Protein AF-A0AAN8IPS2-F1 (afdb_monomer)

Organism: Trichostrongylus colubriformis (NCBI:txid6319)

Sequence (109 aa):
MFKNQLIEGISANGVYEVLKAANTPEFLNLATDLQRKEYIELESNMNVPVGMLRIAQDAWANKTGEPVLTAYKQHVATEDAVKAAETVRMDKAVEKLSQPAQEADKVIR

Radius of gyration: 21.04 Å; Cα contacts (8 Å, |Δi|>4): 38; chains: 1; bounding box: 51×55×47 Å

Solvent-accessible surface area (backbone atoms only — not comparable to full-atom values): 6480 Å² total; per-residue (Å²): 141,80,84,85,77,77,92,78,78,76,50,71,67,55,52,52,51,54,57,46,62,76,72,53,58,67,24,54,73,66,37,5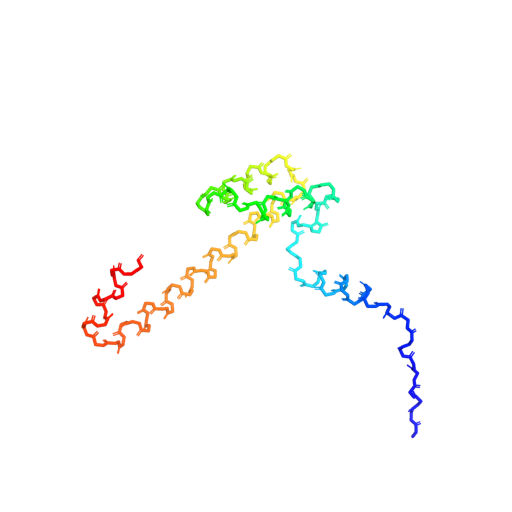2,72,68,56,40,48,55,50,52,54,56,76,66,38,85,86,52,53,78,86,49,43,61,57,52,52,52,51,50,31,63,72,68,29,81,70,25,30,61,41,41,52,54,50,52,54,50,53,51,51,51,52,52,52,47,50,54,52,50,50,64,54,42,72,74,47,58,70,71,57,41,56,52,48,69,73,76,109

Structure (mmCIF, N/CA/C/O backbone):
data_AF-A0AAN8IPS2-F1
#
_entry.id   AF-A0AAN8IPS2-F1
#
loop_
_atom_site.group_PDB
_atom_site.id
_atom_site.type_symbol
_atom_site.label_atom_id
_atom_site.label_alt_id
_atom_site.label_comp_id
_atom_site.label_asym_id
_atom_site.label_entity_id
_atom_site.label_seq_id
_atom_site.pdbx_PDB_ins_code
_atom_site.Cartn_x
_atom_site.Cartn_y
_atom_site.Cartn_z
_atom_site.occupancy
_atom_site.B_iso_or_equiv
_atom_site.auth_seq_id
_atom_site.auth_comp_id
_atom_site.auth_asym_id
_atom_site.auth_atom_id
_atom_site.pdbx_PDB_model_num
ATOM 1 N N . MET A 1 1 ? -32.524 -40.830 -10.285 1.00 35.72 1 MET A N 1
ATOM 2 C CA . MET A 1 1 ? -33.397 -39.714 -9.863 1.00 35.72 1 MET A CA 1
ATOM 3 C C . MET A 1 1 ? -32.867 -39.170 -8.548 1.00 35.72 1 MET A C 1
ATOM 5 O O . MET A 1 1 ? -33.084 -39.802 -7.525 1.00 35.72 1 MET A O 1
ATOM 9 N N . PHE A 1 2 ? -32.155 -38.044 -8.568 1.00 38.34 2 PHE A N 1
ATOM 10 C CA . PHE A 1 2 ? -31.817 -37.307 -7.350 1.00 38.34 2 PHE A CA 1
ATOM 11 C C . PHE A 1 2 ? -32.511 -35.952 -7.413 1.00 38.34 2 PHE A C 1
ATOM 13 O O . PHE A 1 2 ? -32.469 -35.268 -8.434 1.00 38.34 2 PHE A O 1
ATOM 20 N N . LYS A 1 3 ? -33.269 -35.667 -6.354 1.00 41.09 3 LYS A N 1
ATOM 21 C CA . LYS A 1 3 ? -34.181 -34.534 -6.234 1.00 41.09 3 LYS A CA 1
ATOM 22 C C . LYS A 1 3 ? -33.392 -33.227 -6.243 1.00 41.09 3 LYS A C 1
ATOM 24 O O . LYS A 1 3 ? -32.506 -33.028 -5.420 1.00 41.09 3 LYS A O 1
ATOM 29 N N . ASN A 1 4 ? -33.774 -32.354 -7.166 1.00 41.47 4 ASN A N 1
ATOM 30 C CA . ASN A 1 4 ? -33.361 -30.965 -7.243 1.00 41.47 4 ASN A CA 1
ATOM 31 C C . ASN A 1 4 ? -34.079 -30.201 -6.113 1.00 41.47 4 ASN A C 1
ATOM 33 O O . ASN A 1 4 ? -35.259 -29.877 -6.242 1.00 41.47 4 ASN A O 1
ATOM 37 N N . GLN A 1 5 ? -33.416 -30.007 -4.970 1.00 43.66 5 GLN A N 1
ATOM 38 C CA . GLN A 1 5 ? -33.907 -29.129 -3.905 1.00 43.66 5 GLN A CA 1
ATOM 39 C C . GLN A 1 5 ? -33.383 -27.711 -4.147 1.00 43.66 5 GLN A C 1
ATOM 41 O O . GLN A 1 5 ? -32.244 -27.382 -3.838 1.00 43.66 5 GLN A O 1
ATOM 46 N N . LEU A 1 6 ? -34.257 -26.934 -4.785 1.00 40.31 6 LEU A N 1
ATOM 47 C CA . LEU A 1 6 ? -34.495 -25.497 -4.643 1.00 40.31 6 LEU A CA 1
ATOM 48 C C . LEU A 1 6 ? -33.496 -24.741 -3.747 1.00 40.31 6 LEU A C 1
ATOM 50 O O . LEU A 1 6 ? -33.632 -24.709 -2.526 1.00 40.31 6 LEU A O 1
ATOM 54 N N . ILE A 1 7 ? -32.555 -24.041 -4.387 1.00 45.81 7 ILE A N 1
ATOM 55 C CA . ILE A 1 7 ? -31.943 -22.831 -3.828 1.00 45.81 7 ILE A CA 1
ATOM 56 C C . ILE A 1 7 ? -32.960 -21.707 -4.056 1.00 45.81 7 ILE A C 1
ATOM 58 O O . ILE A 1 7 ? -32.867 -20.936 -5.007 1.00 45.81 7 ILE A O 1
ATOM 62 N N . GLU A 1 8 ? -33.990 -21.664 -3.220 1.00 41.78 8 GLU A N 1
ATOM 63 C CA . GLU A 1 8 ? -34.853 -20.495 -3.079 1.00 41.78 8 GLU A CA 1
ATOM 64 C C . GLU A 1 8 ? -34.407 -19.757 -1.818 1.00 41.78 8 GLU A C 1
ATOM 66 O O . GLU A 1 8 ? -34.490 -20.301 -0.719 1.00 41.78 8 GLU A O 1
ATOM 71 N N . GLY A 1 9 ? -33.905 -18.527 -1.969 1.00 44.59 9 GLY A N 1
ATOM 72 C CA . GLY A 1 9 ? -33.796 -17.614 -0.827 1.00 44.59 9 GLY A CA 1
ATOM 73 C C . GLY A 1 9 ? -32.546 -16.750 -0.707 1.00 44.59 9 GLY A C 1
ATOM 74 O O . GLY A 1 9 ? -32.486 -15.963 0.234 1.00 44.59 9 GLY A O 1
ATOM 75 N N . ILE A 1 10 ? -31.570 -16.805 -1.618 1.00 43.62 10 ILE A N 1
ATOM 76 C CA . ILE A 1 10 ? -30.510 -15.786 -1.605 1.00 43.62 10 ILE A CA 1
ATOM 77 C C . ILE A 1 10 ? -31.008 -14.589 -2.416 1.00 43.62 10 ILE A C 1
ATOM 79 O O . ILE A 1 10 ? -30.946 -14.580 -3.644 1.00 43.62 10 ILE A O 1
ATOM 83 N N . SER A 1 11 ? -31.556 -13.591 -1.713 1.00 39.50 11 SER A N 1
ATOM 84 C CA . SER A 1 11 ? -31.775 -12.248 -2.268 1.00 39.50 11 SER A CA 1
ATOM 85 C C . SER A 1 11 ? -30.510 -11.809 -3.006 1.00 39.50 11 SER A C 1
ATOM 87 O O . SER A 1 11 ? -29.409 -12.086 -2.529 1.00 39.50 11 SER A O 1
ATOM 89 N N . ALA A 1 12 ? -30.636 -11.110 -4.137 1.00 47.09 12 ALA A N 1
ATOM 90 C CA . ALA A 1 12 ? -29.480 -10.576 -4.861 1.00 47.09 12 ALA A CA 1
ATOM 91 C C . ALA A 1 12 ? -28.512 -9.841 -3.911 1.00 47.09 12 ALA A C 1
ATOM 93 O O . ALA A 1 12 ? -27.301 -9.998 -4.033 1.00 47.09 12 ALA A O 1
ATOM 94 N N . ASN A 1 13 ? -29.036 -9.173 -2.875 1.00 43.75 13 ASN A N 1
ATOM 95 C CA . ASN A 1 13 ? -28.251 -8.529 -1.818 1.00 43.75 13 ASN A CA 1
ATOM 96 C C . ASN A 1 13 ? -27.379 -9.509 -1.008 1.00 43.75 13 ASN A C 1
ATOM 98 O O . ASN A 1 13 ? -26.246 -9.179 -0.690 1.00 43.75 13 ASN A O 1
ATOM 102 N N . GLY A 1 14 ? -27.855 -10.725 -0.730 1.00 40.38 14 GLY A N 1
ATOM 103 C CA . GLY A 1 14 ? -27.074 -11.767 -0.054 1.00 40.38 14 GLY A CA 1
ATOM 104 C C . GLY A 1 14 ? -25.949 -12.335 -0.925 1.00 40.38 14 GLY A C 1
ATOM 105 O O . GLY A 1 14 ? -24.880 -12.647 -0.414 1.00 40.38 14 GLY A O 1
ATOM 106 N N . VAL A 1 15 ? -26.136 -12.401 -2.249 1.00 46.88 15 VAL A N 1
ATOM 107 C CA . VAL A 1 15 ? -25.057 -12.774 -3.184 1.00 46.88 15 VAL A CA 1
ATOM 108 C C . VAL A 1 15 ? -24.024 -11.645 -3.288 1.00 46.88 15 VAL A C 1
ATOM 110 O O . VAL A 1 15 ? -22.824 -11.914 -3.285 1.00 46.88 15 VAL A O 1
ATOM 113 N N . TYR A 1 16 ? -24.467 -10.383 -3.316 1.00 41.34 16 TYR A N 1
ATOM 114 C CA . TYR A 1 16 ? -23.578 -9.217 -3.301 1.00 41.34 16 TYR A CA 1
ATOM 115 C C . TYR A 1 16 ? -22.769 -9.101 -2.002 1.00 41.34 16 TYR A C 1
ATOM 117 O O . TYR A 1 16 ? -21.592 -8.751 -2.067 1.00 41.34 16 TYR A O 1
ATOM 125 N N . GLU A 1 17 ? -23.345 -9.425 -0.843 1.00 41.62 17 GLU A N 1
ATOM 126 C CA . GLU A 1 17 ? -22.619 -9.417 0.435 1.00 41.62 17 GLU A CA 1
ATOM 127 C C . GLU A 1 17 ? -21.607 -10.566 0.549 1.00 41.62 17 GLU A C 1
ATOM 129 O O . GLU A 1 17 ? -20.474 -10.338 0.975 1.00 41.62 17 GLU A O 1
ATOM 134 N N . VAL A 1 18 ? -21.949 -11.768 0.071 1.00 44.41 18 VAL A N 1
ATOM 135 C CA . VAL A 1 18 ? -21.026 -12.919 0.042 1.00 44.41 18 VAL A CA 1
ATOM 136 C C . VAL A 1 18 ? -19.876 -12.704 -0.956 1.00 44.41 18 VAL A C 1
ATOM 138 O O . VAL A 1 18 ? -18.731 -13.041 -0.657 1.00 44.41 18 VAL A O 1
ATOM 141 N N . LEU A 1 19 ? -20.137 -12.086 -2.115 1.00 36.41 19 LEU A N 1
ATOM 142 C CA . LEU A 1 19 ? -19.095 -11.740 -3.093 1.00 36.41 19 LEU A CA 1
ATOM 143 C C . LEU A 1 19 ? -18.226 -10.553 -2.649 1.00 36.41 19 LEU A C 1
ATOM 145 O O . LEU A 1 19 ? -17.029 -10.546 -2.940 1.00 36.41 19 LEU A O 1
ATOM 149 N N . LYS A 1 20 ? -18.779 -9.576 -1.911 1.00 43.75 20 LYS A N 1
ATOM 150 C CA . LYS A 1 20 ? -17.974 -8.530 -1.256 1.00 43.75 20 LYS A CA 1
ATOM 151 C C . LYS A 1 20 ? -17.035 -9.140 -0.222 1.00 43.75 20 LYS A C 1
ATOM 153 O O . LYS A 1 20 ? -15.855 -8.806 -0.230 1.00 43.75 20 LYS A O 1
ATOM 158 N N . ALA A 1 21 ? -17.513 -10.057 0.617 1.00 46.88 21 ALA A N 1
ATOM 159 C CA . ALA A 1 21 ? -16.697 -10.690 1.653 1.00 46.88 21 ALA A CA 1
ATOM 160 C C . ALA A 1 21 ? -15.492 -11.473 1.092 1.00 46.88 21 ALA A C 1
ATOM 162 O O . ALA A 1 21 ? -14.439 -11.487 1.721 1.00 46.88 21 ALA A O 1
ATOM 163 N N . ALA A 1 22 ? -15.607 -12.067 -0.104 1.00 48.91 22 ALA A N 1
ATOM 164 C CA . ALA A 1 22 ? -14.525 -12.846 -0.719 1.00 48.91 22 ALA A CA 1
ATOM 165 C C . ALA A 1 22 ? -13.356 -12.001 -1.275 1.00 48.91 22 ALA A C 1
ATOM 167 O O . ALA A 1 22 ? -12.254 -12.524 -1.411 1.00 48.91 22 ALA A O 1
ATOM 168 N N . ASN A 1 23 ? -13.576 -10.713 -1.574 1.00 64.9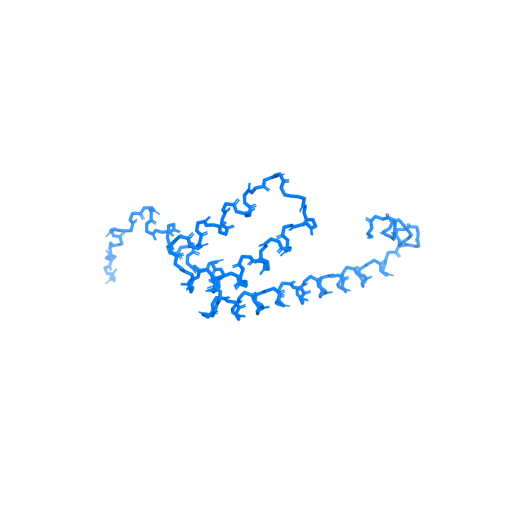4 23 ASN A N 1
ATOM 169 C CA . ASN A 1 23 ? -12.555 -9.796 -2.114 1.00 64.94 23 ASN A CA 1
ATOM 170 C C . ASN A 1 23 ? -12.274 -8.591 -1.204 1.00 64.94 23 ASN A C 1
ATOM 172 O O . ASN A 1 23 ? -11.531 -7.689 -1.588 1.00 64.94 23 ASN A O 1
ATOM 176 N N . THR A 1 24 ? -12.885 -8.537 -0.020 1.00 78.25 24 THR A N 1
ATOM 177 C CA . THR A 1 24 ? -12.644 -7.451 0.933 1.00 78.25 24 THR A CA 1
ATOM 178 C C . THR A 1 24 ? -11.320 -7.715 1.654 1.00 78.25 24 THR A C 1
ATOM 180 O O . THR A 1 24 ? -11.183 -8.771 2.276 1.00 78.25 24 THR A O 1
ATOM 183 N N . PRO A 1 25 ? -10.348 -6.784 1.599 1.00 89.31 25 PRO A N 1
ATOM 184 C CA . PRO A 1 25 ? -9.107 -6.897 2.354 1.00 89.31 25 PRO A CA 1
ATOM 185 C C . PRO A 1 25 ? -9.359 -7.163 3.840 1.00 89.31 25 PRO A C 1
ATOM 187 O O . PRO A 1 25 ? -10.238 -6.554 4.449 1.00 89.31 25 PRO A O 1
ATOM 190 N N . GLU A 1 26 ? -8.554 -8.035 4.444 1.00 92.00 26 GLU A N 1
ATOM 191 C CA . GLU A 1 26 ? -8.740 -8.483 5.830 1.00 92.00 26 GLU A CA 1
ATOM 192 C C . GLU A 1 26 ? -8.824 -7.325 6.835 1.00 92.00 26 GLU A C 1
ATOM 194 O O . GLU A 1 26 ? -9.659 -7.341 7.739 1.00 92.00 26 GLU A O 1
ATOM 199 N N . PHE A 1 27 ? -8.040 -6.263 6.633 1.00 94.81 27 PHE A N 1
ATOM 200 C CA . PHE A 1 27 ? -8.066 -5.085 7.499 1.00 94.81 27 PHE A CA 1
ATOM 201 C C . PHE A 1 27 ? -9.434 -4.383 7.531 1.00 94.81 27 PHE A C 1
ATOM 203 O O . PHE A 1 27 ? -9.803 -3.811 8.555 1.00 94.81 27 PHE A O 1
ATOM 210 N N . LEU A 1 28 ? -10.226 -4.468 6.456 1.00 94.31 28 LEU A N 1
ATOM 211 C CA . LEU A 1 28 ? -11.593 -3.947 6.430 1.00 94.31 28 LEU A CA 1
ATOM 212 C C . LEU A 1 28 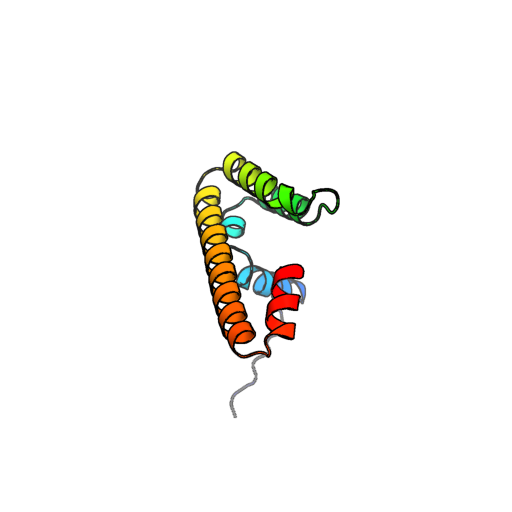? -12.585 -4.875 7.132 1.00 94.31 28 LEU A C 1
ATOM 214 O O . LEU A 1 28 ? -13.576 -4.382 7.668 1.00 94.31 28 LEU A O 1
ATOM 218 N N . ASN A 1 29 ? -12.326 -6.183 7.192 1.00 93.25 29 ASN A N 1
ATOM 219 C CA . ASN A 1 29 ? -13.135 -7.109 7.996 1.00 93.25 29 ASN A CA 1
ATOM 220 C C . ASN A 1 29 ? -12.924 -6.877 9.499 1.00 93.25 29 ASN A C 1
ATOM 222 O O . ASN A 1 29 ? -13.855 -7.036 10.284 1.00 93.25 29 ASN A O 1
ATOM 226 N N . LEU A 1 30 ? -11.718 -6.451 9.882 1.00 93.38 30 LEU A N 1
ATOM 227 C CA . LEU A 1 30 ? -11.354 -6.109 11.259 1.00 93.38 30 LEU A CA 1
ATOM 228 C C . LEU A 1 30 ? -11.824 -4.711 11.689 1.00 93.38 30 LEU A C 1
ATOM 230 O O . LEU A 1 30 ? -11.905 -4.426 12.883 1.00 93.38 30 LEU A O 1
ATOM 234 N N . ALA A 1 31 ? -12.124 -3.836 10.731 1.00 93.81 31 ALA A N 1
ATOM 235 C CA . ALA A 1 31 ? -12.620 -2.494 10.991 1.00 93.81 31 ALA A CA 1
ATOM 236 C C . ALA A 1 31 ? -14.107 -2.501 11.398 1.00 93.81 31 ALA A C 1
ATOM 238 O O . ALA A 1 31 ? -14.899 -3.344 10.976 1.00 93.81 31 ALA A O 1
ATOM 239 N N . THR A 1 32 ? -14.513 -1.516 12.194 1.00 94.38 32 THR A N 1
ATOM 240 C CA . THR A 1 32 ? -15.934 -1.216 12.444 1.00 94.38 32 THR A CA 1
ATOM 241 C C . THR A 1 32 ? -16.610 -0.664 11.185 1.00 94.38 32 THR A C 1
ATOM 243 O O . THR A 1 32 ? -15.940 -0.184 10.270 1.00 94.38 32 THR A O 1
ATOM 246 N N . ASP A 1 33 ? -17.946 -0.653 11.146 1.00 92.12 33 ASP A N 1
ATOM 247 C CA . ASP A 1 33 ? -18.696 -0.063 10.024 1.00 92.12 33 ASP A CA 1
ATOM 248 C C . ASP A 1 33 ? -18.327 1.402 9.765 1.00 92.12 33 ASP A C 1
ATOM 250 O O . ASP A 1 33 ? -18.182 1.811 8.612 1.00 92.12 33 ASP A O 1
ATOM 254 N N . LEU A 1 34 ? -18.120 2.181 10.832 1.00 93.75 34 LEU A N 1
ATOM 255 C CA . LEU A 1 34 ? -17.704 3.578 10.721 1.00 93.75 34 LEU A CA 1
ATOM 256 C C . LEU A 1 34 ? -16.315 3.693 10.082 1.00 93.75 34 LEU A C 1
ATOM 258 O O . LEU A 1 34 ? -16.129 4.472 9.155 1.00 93.75 34 LEU A O 1
ATOM 262 N N . GLN A 1 35 ? -15.355 2.885 10.531 1.00 94.50 35 GLN A N 1
ATOM 263 C CA . GLN A 1 35 ? -13.988 2.890 10.001 1.00 94.50 35 GLN A CA 1
ATOM 264 C C . GLN A 1 35 ? -13.938 2.409 8.545 1.00 94.50 35 GLN A C 1
ATOM 266 O O . GLN A 1 35 ? -13.236 3.009 7.733 1.00 94.50 35 GLN A O 1
ATOM 271 N N . ARG A 1 36 ? -14.718 1.377 8.186 1.00 94.81 36 ARG A N 1
ATOM 272 C CA . ARG A 1 36 ? -14.882 0.944 6.789 1.00 94.81 36 ARG A CA 1
ATOM 273 C C . ARG A 1 36 ? -15.434 2.064 5.919 1.00 94.81 36 ARG A C 1
ATOM 275 O O . ARG A 1 36 ? -14.944 2.271 4.813 1.00 94.81 36 ARG A O 1
ATOM 282 N N . LYS A 1 37 ? -16.448 2.780 6.408 1.00 91.94 37 LYS A N 1
ATOM 283 C CA . LYS A 1 37 ? -17.036 3.911 5.691 1.00 91.94 37 LYS A CA 1
ATOM 284 C C . LYS A 1 37 ? -16.008 5.023 5.467 1.00 91.94 37 LYS A C 1
ATOM 286 O O . LYS A 1 37 ? -15.875 5.465 4.333 1.00 91.94 37 LYS A O 1
ATOM 291 N N . GLU A 1 38 ? -15.246 5.401 6.499 1.00 92.69 38 GLU A N 1
ATOM 292 C CA . GLU A 1 38 ? -14.159 6.390 6.381 1.00 92.69 38 GLU A CA 1
ATOM 293 C C . GLU A 1 38 ? -13.137 5.982 5.303 1.00 92.69 38 GLU A C 1
ATOM 295 O O . GLU A 1 38 ? -12.746 6.807 4.479 1.00 92.69 38 GLU A O 1
ATOM 300 N N . TYR A 1 39 ? -12.738 4.706 5.268 1.00 93.62 39 TYR A N 1
ATOM 301 C CA . TYR A 1 39 ? -11.800 4.202 4.262 1.00 93.62 39 TYR A CA 1
ATOM 302 C C . TYR A 1 39 ? -12.376 4.251 2.839 1.00 93.62 39 TYR A C 1
ATOM 304 O O . TYR A 1 39 ? -11.709 4.703 1.914 1.00 93.62 39 TYR A O 1
ATOM 312 N N . ILE A 1 40 ? -13.630 3.828 2.648 1.00 90.94 40 ILE A N 1
ATOM 313 C CA . ILE A 1 40 ? -14.289 3.849 1.330 1.00 90.94 40 ILE A CA 1
ATOM 314 C C . ILE A 1 40 ? -14.464 5.286 0.820 1.00 90.94 40 ILE A C 1
ATOM 316 O O . ILE A 1 40 ? -14.285 5.544 -0.371 1.00 90.94 40 ILE A O 1
ATOM 320 N N . GLU A 1 41 ? -14.808 6.224 1.704 1.00 90.69 41 GLU A N 1
ATOM 321 C CA . GLU A 1 41 ? -14.913 7.646 1.362 1.00 90.69 41 GLU A CA 1
ATOM 322 C C . GLU A 1 41 ? -13.557 8.227 0.961 1.00 90.69 41 GLU A C 1
ATOM 324 O O . GLU A 1 41 ? -13.490 9.004 0.009 1.00 90.69 41 GLU A O 1
ATOM 329 N N . LEU A 1 42 ? -12.479 7.811 1.633 1.00 90.44 42 LEU A N 1
ATOM 330 C CA . LEU A 1 42 ? -11.122 8.191 1.265 1.00 90.44 42 LEU A CA 1
ATOM 331 C C . LEU A 1 42 ? -10.740 7.669 -0.132 1.00 90.44 42 LEU A C 1
ATOM 333 O O . LEU A 1 42 ? -10.288 8.458 -0.958 1.00 90.44 42 LEU A O 1
ATOM 337 N N . GLU A 1 43 ? -10.973 6.383 -0.412 1.00 87.25 43 GLU A N 1
ATOM 338 C CA . GLU A 1 43 ? -10.704 5.757 -1.720 1.00 87.25 43 GLU A CA 1
ATOM 339 C C . GLU A 1 43 ? -11.507 6.387 -2.860 1.00 87.25 43 GLU A C 1
ATOM 341 O O . GLU A 1 43 ? -11.038 6.508 -3.990 1.00 87.25 43 GLU A O 1
ATOM 346 N N . SER A 1 44 ? -12.739 6.799 -2.566 1.00 85.69 44 SER A N 1
ATOM 347 C CA . SER A 1 44 ? -13.640 7.392 -3.556 1.00 85.69 44 SER A CA 1
ATOM 348 C C . SER A 1 44 ? -13.381 8.888 -3.769 1.00 85.69 44 SER A C 1
ATOM 350 O O . SER A 1 44 ? -14.000 9.506 -4.640 1.00 85.69 44 SER A O 1
ATOM 352 N N . ASN A 1 45 ? -12.496 9.503 -2.974 1.00 84.62 45 ASN A N 1
ATOM 353 C CA . ASN A 1 45 ? -12.246 10.935 -3.031 1.00 84.62 45 ASN A CA 1
ATOM 354 C C . ASN A 1 45 ? -11.313 11.296 -4.194 1.00 84.62 45 ASN A C 1
ATOM 356 O O . ASN A 1 45 ? -10.093 11.360 -4.054 1.00 84.62 45 ASN A O 1
ATOM 360 N N . MET A 1 46 ? -11.917 11.646 -5.330 1.00 81.44 46 MET A N 1
ATOM 361 C CA . MET A 1 46 ? -11.208 12.091 -6.535 1.00 81.44 46 MET A CA 1
ATOM 362 C C . MET A 1 46 ? -10.396 13.387 -6.359 1.00 81.44 46 MET A C 1
ATOM 364 O O . MET A 1 46 ? -9.610 13.729 -7.240 1.00 81.44 46 MET A O 1
ATOM 368 N N . ASN A 1 47 ? -10.570 14.118 -5.251 1.00 85.12 47 ASN A N 1
ATOM 369 C CA . ASN A 1 47 ? -9.788 15.323 -4.962 1.00 85.12 47 ASN A CA 1
ATOM 370 C C . ASN A 1 47 ? -8.453 15.018 -4.270 1.00 85.12 47 ASN A C 1
ATOM 372 O O . ASN A 1 47 ? -7.635 15.924 -4.115 1.00 85.12 47 ASN A O 1
ATOM 376 N N . VAL A 1 48 ? -8.223 13.777 -3.831 1.00 77.25 48 VAL A N 1
ATOM 377 C CA . VAL A 1 48 ? -6.935 13.361 -3.271 1.00 77.25 48 VAL A CA 1
ATOM 378 C C . VAL A 1 48 ? -6.011 12.981 -4.430 1.00 77.25 48 VAL A C 1
ATOM 380 O O . VAL A 1 48 ? -6.328 12.061 -5.184 1.00 77.25 48 VAL A O 1
ATOM 383 N N . PRO A 1 49 ? -4.859 13.656 -4.606 1.00 83.94 49 PRO A N 1
ATOM 384 C CA . PRO A 1 49 ? -3.886 13.246 -5.610 1.00 83.94 49 PRO A CA 1
ATOM 385 C C . PRO A 1 49 ? -3.466 11.790 -5.398 1.00 83.94 49 PRO A C 1
ATOM 387 O O . PRO A 1 49 ? -3.273 11.368 -4.259 1.00 83.94 49 PRO A O 1
ATOM 390 N N . VAL A 1 50 ? -3.236 11.043 -6.481 1.00 73.81 50 VAL A N 1
ATOM 391 C CA . VAL A 1 50 ? -2.870 9.613 -6.420 1.00 73.81 50 VAL A CA 1
ATOM 392 C C . VAL A 1 50 ? -1.670 9.362 -5.492 1.00 73.81 50 VAL A C 1
ATOM 394 O O . VAL A 1 50 ? -1.683 8.419 -4.707 1.00 73.81 50 VAL A O 1
ATOM 397 N N . GLY A 1 51 ? -0.666 10.250 -5.503 1.00 77.56 51 GLY A N 1
ATOM 398 C CA . GLY A 1 51 ? 0.500 10.161 -4.611 1.00 77.56 51 GLY A CA 1
ATOM 399 C C . GLY A 1 51 ? 0.215 10.460 -3.130 1.00 77.56 51 GLY A C 1
ATOM 400 O O . GLY A 1 51 ? 0.993 10.068 -2.268 1.00 77.56 51 GLY A O 1
ATOM 401 N N . MET A 1 52 ? -0.902 11.123 -2.821 1.00 88.25 52 MET A N 1
ATOM 402 C CA . MET A 1 52 ? -1.326 11.461 -1.456 1.00 88.25 52 MET A CA 1
ATOM 403 C C . MET A 1 52 ? -2.312 10.445 -0.874 1.00 88.25 52 MET A C 1
ATOM 405 O O . MET A 1 52 ? -2.472 10.393 0.346 1.00 88.25 52 MET A O 1
ATOM 409 N N . LEU A 1 53 ? -2.955 9.629 -1.717 1.00 89.81 53 LEU A N 1
ATOM 410 C CA . LEU A 1 53 ? -3.932 8.636 -1.275 1.00 89.81 53 LEU A CA 1
ATOM 411 C C . LEU A 1 53 ? -3.301 7.626 -0.313 1.00 89.81 53 LEU A C 1
ATOM 413 O O . LEU A 1 53 ? -3.829 7.420 0.776 1.00 89.81 53 LEU A O 1
ATOM 417 N N . ARG A 1 54 ? -2.118 7.092 -0.649 1.00 91.12 54 ARG A N 1
ATOM 418 C CA . ARG A 1 54 ? -1.395 6.156 0.229 1.00 91.12 54 ARG A CA 1
ATOM 419 C C . ARG A 1 54 ? -1.096 6.768 1.602 1.00 91.12 54 ARG A C 1
ATOM 421 O O . ARG A 1 54 ? -1.329 6.128 2.617 1.00 91.12 54 ARG A O 1
ATOM 428 N N . ILE A 1 55 ? -0.673 8.033 1.648 1.00 93.44 55 ILE A N 1
ATOM 429 C CA . ILE A 1 55 ? -0.395 8.740 2.910 1.00 93.44 55 ILE A CA 1
ATOM 430 C C . ILE A 1 55 ? -1.663 8.855 3.763 1.00 93.44 55 ILE A C 1
ATOM 432 O O . ILE A 1 55 ? -1.628 8.657 4.977 1.00 93.44 55 ILE A O 1
ATOM 436 N N . ALA A 1 56 ? -2.796 9.171 3.138 1.00 93.12 56 ALA A N 1
ATOM 437 C CA . ALA A 1 56 ? -4.064 9.282 3.842 1.00 93.12 56 ALA A CA 1
ATOM 438 C C . ALA A 1 56 ? -4.569 7.919 4.349 1.00 93.12 56 ALA A C 1
ATOM 440 O O . ALA A 1 56 ? -5.084 7.845 5.465 1.00 93.12 56 ALA A O 1
ATOM 441 N N . GLN A 1 57 ? -4.374 6.842 3.581 1.00 95.00 57 GLN A N 1
ATOM 442 C CA . GLN A 1 57 ? -4.694 5.478 4.010 1.00 95.00 57 GLN A CA 1
ATOM 443 C C . GLN A 1 57 ? -3.818 5.058 5.199 1.00 95.00 57 GLN A C 1
ATOM 445 O O . GLN A 1 57 ? -4.326 4.517 6.180 1.00 95.00 57 GLN A O 1
ATOM 450 N N . ASP A 1 58 ? -2.521 5.372 5.158 1.00 96.06 58 ASP A N 1
ATOM 451 C CA . ASP A 1 58 ? -1.593 5.104 6.258 1.00 96.06 58 ASP A CA 1
ATOM 452 C C . ASP A 1 58 ? -2.002 5.875 7.519 1.00 96.06 58 ASP A C 1
ATOM 454 O O . ASP A 1 58 ? -2.015 5.323 8.623 1.00 96.06 58 ASP A O 1
ATOM 458 N N . ALA A 1 59 ? -2.378 7.148 7.377 1.00 96.50 59 ALA A N 1
ATOM 459 C CA . ALA A 1 59 ? -2.877 7.958 8.484 1.00 96.50 59 ALA A CA 1
ATOM 460 C C . ALA A 1 59 ? -4.182 7.387 9.062 1.00 96.50 59 ALA A C 1
ATOM 462 O O . ALA A 1 59 ? -4.327 7.300 10.284 1.00 96.50 59 ALA A O 1
ATOM 463 N N . TRP A 1 60 ? -5.105 6.946 8.203 1.00 97.12 60 TRP A N 1
ATOM 464 C CA . TRP A 1 60 ? -6.339 6.276 8.610 1.00 97.12 60 TRP A CA 1
ATOM 465 C C . TRP A 1 60 ? -6.058 4.977 9.381 1.00 97.12 60 TRP A C 1
ATOM 467 O O . TRP A 1 60 ? -6.632 4.768 10.453 1.00 97.12 60 TRP A O 1
ATOM 477 N N . ALA A 1 61 ? -5.142 4.135 8.899 1.00 97.56 61 ALA A N 1
ATOM 478 C CA . ALA A 1 61 ? -4.795 2.877 9.554 1.00 97.56 61 ALA A CA 1
ATOM 479 C C . ALA A 1 61 ? -4.145 3.122 10.926 1.00 97.56 61 ALA A C 1
ATOM 481 O O . ALA A 1 61 ? -4.500 2.469 11.907 1.00 97.56 61 AL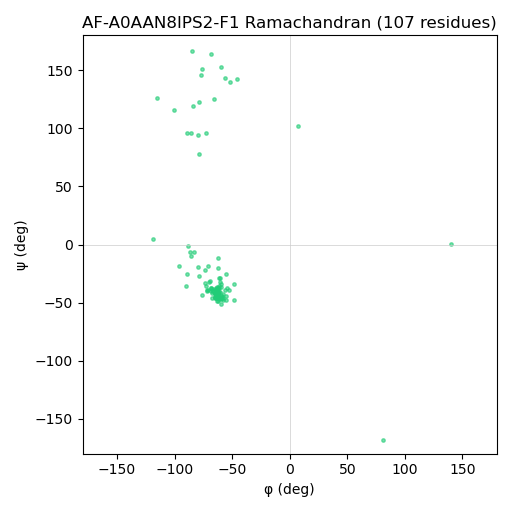A A O 1
ATOM 482 N N . ASN A 1 62 ? -3.246 4.110 11.025 1.00 97.75 62 ASN A N 1
ATOM 483 C CA . ASN A 1 62 ? -2.628 4.503 12.296 1.00 97.75 62 ASN A CA 1
ATOM 484 C C . ASN A 1 62 ? -3.653 5.073 13.290 1.00 97.75 62 ASN A C 1
ATOM 486 O O . ASN A 1 62 ? -3.604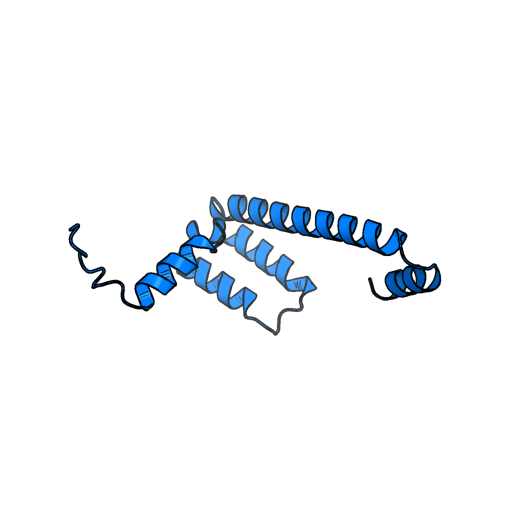 4.7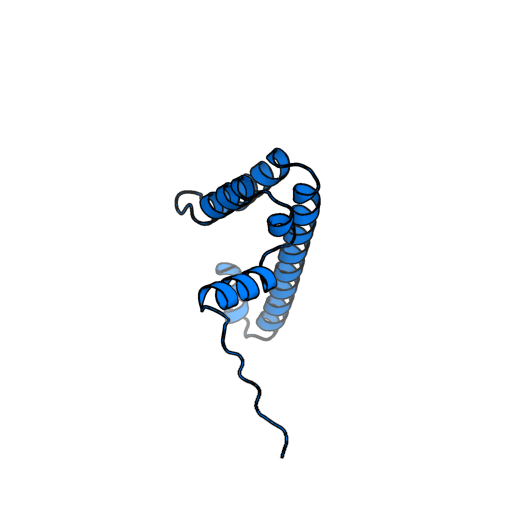32 14.469 1.00 97.75 62 ASN A O 1
ATOM 490 N N . LYS A 1 63 ? -4.598 5.906 12.826 1.00 97.75 63 LYS A N 1
ATOM 491 C CA . LYS A 1 63 ? -5.712 6.424 13.645 1.00 97.75 63 LYS A CA 1
ATOM 492 C C . LYS A 1 63 ? -6.615 5.291 14.142 1.00 97.75 63 LYS A C 1
ATOM 494 O O . LYS A 1 63 ? -7.112 5.358 15.262 1.00 97.75 63 LYS A O 1
ATOM 499 N N . THR A 1 64 ? -6.846 4.281 13.305 1.00 97.06 64 THR A N 1
ATOM 500 C CA . THR A 1 64 ? -7.722 3.145 13.616 1.00 97.06 64 THR A CA 1
ATOM 501 C C . THR A 1 64 ? -7.105 2.207 14.655 1.00 97.06 64 THR A C 1
ATOM 503 O O . THR A 1 64 ? -7.811 1.752 15.553 1.00 97.06 64 THR A O 1
ATOM 506 N N . GLY A 1 65 ? -5.794 1.964 14.572 1.00 96.88 65 GLY A N 1
ATOM 507 C CA . GLY A 1 65 ? -5.057 1.134 15.526 1.00 96.88 65 GLY A CA 1
ATOM 508 C C . GLY A 1 65 ? -5.182 -0.372 15.272 1.00 96.88 65 GLY A C 1
ATOM 509 O O . GLY A 1 65 ? -5.612 -0.819 14.208 1.00 96.88 65 GLY A O 1
ATOM 510 N N . GLU A 1 66 ? -4.746 -1.175 16.242 1.00 96.56 66 GLU A N 1
ATOM 511 C CA . GLU A 1 66 ? -4.764 -2.638 16.133 1.00 96.56 66 GLU A CA 1
ATOM 512 C C . GLU A 1 66 ? -6.173 -3.219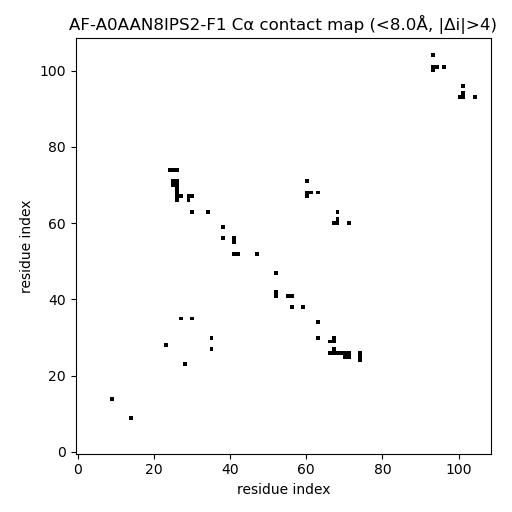 16.343 1.00 96.56 66 GLU A C 1
ATOM 514 O O . GLU A 1 66 ? -6.933 -2.692 17.159 1.00 96.56 66 GLU A O 1
ATOM 519 N N . PRO A 1 67 ? -6.534 -4.321 15.654 1.00 96.75 67 PRO A N 1
ATOM 520 C CA . PRO A 1 67 ? -5.698 -5.139 14.757 1.00 96.75 67 PRO A CA 1
ATOM 521 C C . PRO A 1 67 ? -5.678 -4.672 13.285 1.00 96.75 67 PRO A C 1
ATOM 523 O O . PRO A 1 67 ? -5.006 -5.273 12.445 1.00 96.75 67 PRO A O 1
ATOM 526 N N . VAL A 1 68 ? -6.419 -3.609 12.951 1.00 97.06 68 VAL A N 1
ATOM 527 C CA . VAL A 1 68 ? -6.567 -3.104 11.574 1.00 97.06 68 VAL A CA 1
ATOM 528 C C . VAL A 1 68 ? -5.231 -2.641 10.999 1.00 97.06 68 VAL A C 1
ATOM 530 O O . VAL A 1 68 ? -4.923 -2.947 9.850 1.00 97.06 68 VAL A O 1
ATOM 533 N N . LEU A 1 69 ? -4.416 -1.942 11.792 1.00 97.50 69 LEU A N 1
ATOM 534 C CA . LEU A 1 69 ? -3.117 -1.425 11.362 1.00 97.50 69 LEU A CA 1
ATOM 535 C C . LEU A 1 69 ? -2.177 -2.535 10.873 1.00 97.50 69 LEU A C 1
ATOM 537 O O . LEU A 1 69 ? -1.579 -2.398 9.803 1.00 97.50 69 LEU A O 1
ATOM 541 N N . THR A 1 70 ? -2.049 -3.631 11.625 1.00 97.69 70 THR A N 1
ATOM 542 C CA . THR A 1 70 ? -1.202 -4.763 11.224 1.00 97.69 70 THR A CA 1
ATOM 543 C C . THR A 1 70 ? -1.695 -5.401 9.928 1.00 97.69 70 THR A C 1
ATOM 545 O O . THR A 1 70 ? -0.905 -5.573 8.997 1.00 97.69 70 THR A O 1
ATOM 548 N N . ALA A 1 71 ? -2.995 -5.694 9.826 1.00 96.50 71 ALA A N 1
ATOM 549 C CA . ALA A 1 71 ? -3.572 -6.294 8.624 1.00 96.50 71 ALA A CA 1
ATOM 550 C C . ALA A 1 71 ? -3.452 -5.368 7.398 1.00 96.50 71 ALA A C 1
ATOM 552 O O . ALA A 1 71 ? -3.179 -5.827 6.289 1.00 96.50 71 ALA A O 1
ATOM 553 N N . TYR A 1 72 ? -3.589 -4.052 7.590 1.00 96.69 72 TYR A N 1
ATOM 554 C CA . TYR A 1 72 ? -3.399 -3.066 6.528 1.00 96.69 72 TYR A CA 1
ATOM 555 C C . TYR A 1 72 ? -1.947 -3.061 6.035 1.00 96.69 72 TYR A C 1
ATOM 557 O O . TYR A 1 72 ? -1.703 -3.145 4.835 1.00 96.69 72 TYR A O 1
ATOM 565 N N . LYS A 1 73 ? -0.963 -3.060 6.943 1.00 96.81 73 LYS A N 1
ATOM 566 C CA . LYS A 1 73 ? 0.459 -3.127 6.564 1.00 96.81 73 LYS A CA 1
ATOM 567 C C . LYS A 1 73 ? 0.798 -4.401 5.790 1.00 96.81 73 LYS A C 1
ATOM 569 O O . LYS A 1 73 ? 1.552 -4.338 4.823 1.00 96.81 73 LYS A O 1
ATOM 574 N N . GLN A 1 74 ? 0.242 -5.544 6.190 1.00 95.81 74 GLN A N 1
ATOM 575 C CA . GLN A 1 74 ? 0.420 -6.809 5.468 1.00 95.81 74 GLN A CA 1
ATOM 576 C C . GLN A 1 74 ? -0.186 -6.753 4.063 1.00 95.81 74 GLN A C 1
ATOM 578 O O . GLN A 1 74 ? 0.437 -7.205 3.099 1.00 95.81 74 GLN A O 1
ATOM 583 N N . HIS A 1 75 ? -1.375 -6.161 3.937 1.00 93.69 75 HIS A N 1
ATOM 584 C CA . HIS A 1 75 ? -2.014 -5.938 2.648 1.00 93.69 75 HIS A CA 1
ATOM 585 C C . HIS A 1 75 ? -1.147 -5.057 1.736 1.00 93.69 75 HIS A C 1
ATOM 587 O O . HIS A 1 75 ? -0.817 -5.482 0.632 1.00 93.69 75 HIS A O 1
ATOM 593 N N . VAL A 1 76 ? -0.688 -3.898 2.222 1.00 93.31 76 VAL A N 1
ATOM 594 C CA . VAL A 1 76 ? 0.188 -2.989 1.462 1.00 93.31 76 VAL A CA 1
ATOM 595 C C . VAL A 1 76 ? 1.482 -3.677 1.034 1.00 93.31 76 VAL A C 1
ATOM 597 O O . VAL A 1 76 ? 1.847 -3.616 -0.136 1.00 93.31 76 VAL A O 1
ATOM 600 N N . ALA A 1 77 ? 2.140 -4.403 1.941 1.00 93.25 77 ALA A N 1
ATOM 601 C CA . ALA A 1 77 ? 3.355 -5.144 1.612 1.00 93.25 77 ALA A CA 1
ATOM 602 C C . ALA A 1 77 ? 3.119 -6.192 0.509 1.00 93.25 77 ALA A C 1
ATOM 604 O O . ALA A 1 77 ? 3.973 -6.393 -0.355 1.00 93.25 77 ALA A O 1
ATOM 605 N N . THR A 1 78 ? 1.951 -6.841 0.515 1.00 91.38 78 THR A N 1
ATOM 606 C CA . THR A 1 78 ? 1.560 -7.801 -0.525 1.00 91.38 78 THR A CA 1
ATOM 607 C C . THR A 1 78 ? 1.332 -7.105 -1.865 1.00 91.38 78 THR A C 1
ATOM 609 O O . THR A 1 78 ? 1.845 -7.569 -2.883 1.00 91.38 78 THR A O 1
ATOM 612 N N . GLU A 1 79 ? 0.617 -5.977 -1.886 1.00 88.44 79 GLU A N 1
ATOM 613 C CA . GLU A 1 79 ? 0.419 -5.191 -3.108 1.00 88.44 79 GLU A CA 1
ATOM 614 C C . GLU A 1 79 ? 1.745 -4.711 -3.703 1.00 88.44 79 GLU A C 1
ATOM 616 O O . GLU A 1 79 ? 1.955 -4.812 -4.912 1.00 88.44 79 GLU A O 1
ATOM 621 N N . ASP A 1 80 ? 2.646 -4.206 -2.862 1.00 89.31 80 ASP A N 1
ATOM 622 C CA . ASP A 1 80 ? 3.938 -3.685 -3.295 1.00 89.31 80 ASP A CA 1
ATOM 623 C C . ASP A 1 80 ? 4.831 -4.809 -3.838 1.00 89.31 80 ASP A C 1
ATOM 625 O O . ASP A 1 80 ? 5.486 -4.637 -4.868 1.00 89.31 80 ASP A O 1
ATOM 629 N N . ALA A 1 81 ? 4.795 -5.996 -3.221 1.00 89.25 81 ALA A N 1
ATOM 630 C CA . ALA A 1 81 ? 5.488 -7.176 -3.730 1.00 89.25 81 ALA A CA 1
ATOM 631 C C . ALA A 1 81 ? 4.941 -7.628 -5.096 1.00 89.25 81 ALA A C 1
ATOM 633 O O . ALA A 1 81 ? 5.720 -7.948 -5.996 1.00 89.25 81 ALA A O 1
ATOM 634 N N . VAL A 1 82 ? 3.615 -7.619 -5.280 1.00 89.75 82 VAL A N 1
ATOM 635 C CA . VAL A 1 82 ? 2.977 -7.951 -6.565 1.00 89.75 82 VAL A CA 1
ATOM 636 C C . VAL A 1 82 ? 3.348 -6.929 -7.639 1.00 89.75 82 VAL A C 1
ATOM 638 O O . VAL A 1 82 ? 3.731 -7.320 -8.742 1.00 89.75 82 VAL A O 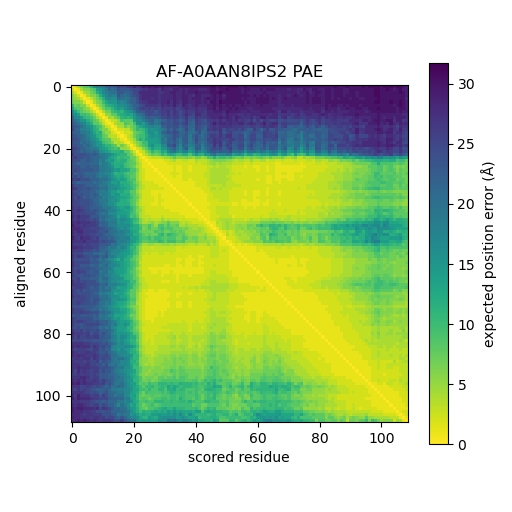1
ATOM 641 N N . LYS A 1 83 ? 3.305 -5.629 -7.321 1.00 86.88 83 LYS A N 1
ATOM 642 C CA . LYS A 1 83 ? 3.717 -4.556 -8.240 1.00 86.88 83 LYS A CA 1
ATOM 643 C C . LYS A 1 83 ? 5.182 -4.701 -8.643 1.00 86.88 83 LYS A C 1
ATOM 645 O O . LYS A 1 83 ? 5.489 -4.645 -9.828 1.00 86.88 83 LYS A O 1
ATOM 650 N N . ALA A 1 84 ? 6.076 -4.953 -7.687 1.00 88.62 84 ALA A N 1
ATOM 651 C CA . ALA A 1 84 ? 7.493 -5.169 -7.968 1.00 88.62 84 ALA A CA 1
ATOM 652 C C . ALA A 1 84 ? 7.726 -6.401 -8.860 1.00 88.62 84 ALA A C 1
ATOM 654 O O . ALA A 1 84 ? 8.523 -6.343 -9.797 1.00 88.62 84 ALA A O 1
ATOM 655 N N . ALA A 1 85 ? 7.011 -7.503 -8.612 1.00 89.56 85 ALA A N 1
ATOM 656 C CA . ALA A 1 85 ? 7.095 -8.700 -9.443 1.00 89.56 85 ALA A CA 1
ATOM 657 C C . ALA A 1 85 ? 6.617 -8.441 -10.881 1.00 89.56 85 ALA A C 1
ATOM 659 O O . ALA A 1 85 ? 7.245 -8.927 -11.826 1.00 89.56 85 ALA A O 1
ATOM 660 N N . GLU A 1 86 ? 5.550 -7.655 -11.059 1.00 90.12 86 GLU A N 1
ATOM 661 C CA . GLU A 1 86 ? 5.075 -7.274 -12.391 1.00 90.12 86 GLU A CA 1
ATOM 662 C C . GLU A 1 86 ? 6.062 -6.348 -13.102 1.00 90.12 86 GLU A C 1
ATOM 664 O O . GLU A 1 86 ? 6.361 -6.591 -14.268 1.00 90.12 86 GLU A O 1
ATOM 669 N N . THR A 1 87 ? 6.658 -5.373 -12.407 1.00 89.88 87 THR A N 1
ATOM 670 C CA . THR A 1 87 ? 7.733 -4.539 -12.972 1.00 89.88 87 THR A CA 1
ATOM 671 C C . THR A 1 87 ? 8.877 -5.402 -13.499 1.00 89.88 87 THR A C 1
ATOM 673 O O . THR A 1 87 ? 9.263 -5.269 -14.656 1.00 89.88 87 THR A O 1
ATOM 676 N N . VAL A 1 88 ? 9.350 -6.376 -12.714 1.00 92.19 88 VAL A N 1
ATOM 677 C CA . VAL A 1 88 ? 10.402 -7.310 -13.153 1.00 92.19 88 VAL A CA 1
ATOM 678 C C . VAL A 1 88 ? 9.955 -8.147 -14.358 1.00 92.19 88 VAL A C 1
ATOM 680 O O . VAL A 1 88 ? 10.758 -8.449 -15.246 1.00 92.19 88 VAL A O 1
ATOM 683 N N . ARG A 1 89 ? 8.683 -8.561 -14.409 1.00 91.50 89 ARG A N 1
ATOM 684 C CA . ARG A 1 89 ? 8.132 -9.298 -15.555 1.00 91.50 89 ARG A CA 1
ATOM 685 C C . ARG A 1 89 ? 8.112 -8.431 -16.813 1.00 91.50 89 ARG A C 1
ATOM 687 O O . ARG A 1 89 ? 8.474 -8.926 -17.881 1.00 91.50 89 ARG A O 1
ATOM 694 N N . MET A 1 90 ? 7.716 -7.168 -16.679 1.00 90.44 90 MET A N 1
ATOM 695 C CA . MET A 1 90 ? 7.706 -6.189 -17.762 1.00 90.44 90 MET A CA 1
ATOM 696 C C . MET A 1 90 ? 9.119 -5.902 -18.261 1.00 90.44 90 MET A C 1
ATOM 698 O O . MET A 1 90 ? 9.344 -5.976 -19.464 1.00 90.44 90 MET A O 1
ATOM 702 N N . ASP A 1 91 ? 10.084 -5.690 -17.368 1.00 91.00 91 ASP A N 1
ATOM 703 C CA . ASP A 1 91 ? 11.478 -5.431 -17.743 1.00 91.00 91 ASP A CA 1
ATOM 704 C C . ASP A 1 91 ? 12.048 -6.583 -18.585 1.00 91.00 91 ASP A C 1
ATOM 706 O O . ASP A 1 91 ? 12.567 -6.365 -19.679 1.00 91.00 91 ASP A O 1
ATOM 710 N N . LYS A 1 92 ? 11.820 -7.834 -18.164 1.00 93.19 92 LYS A N 1
ATOM 711 C CA . LYS A 1 92 ? 12.204 -9.032 -18.938 1.00 93.19 92 LYS A CA 1
ATOM 712 C C . LYS A 1 92 ? 11.514 -9.136 -20.299 1.00 93.19 92 LYS A C 1
ATOM 714 O O . LYS A 1 92 ? 12.026 -9.801 -21.202 1.00 93.19 92 LYS A O 1
ATOM 719 N N . ALA A 1 93 ? 10.309 -8.586 -20.437 1.00 92.12 93 ALA A N 1
ATOM 720 C CA . ALA A 1 93 ? 9.611 -8.543 -21.716 1.00 92.12 93 ALA A CA 1
ATOM 721 C C . ALA A 1 93 ? 10.207 -7.455 -22.619 1.00 92.12 93 ALA A C 1
ATOM 723 O O . ALA A 1 93 ? 10.464 -7.723 -23.792 1.00 92.12 93 ALA A O 1
ATOM 724 N N . VAL A 1 94 ? 10.488 -6.274 -22.061 1.00 91.56 94 VAL A N 1
ATOM 725 C CA . VAL A 1 94 ? 11.104 -5.138 -22.759 1.00 91.56 94 VAL A CA 1
ATOM 726 C C . VAL A 1 94 ? 12.500 -5.492 -23.269 1.00 91.56 94 VAL A C 1
ATOM 728 O O . VAL A 1 94 ? 12.807 -5.208 -24.423 1.00 91.56 94 VAL A O 1
ATOM 731 N N . GLU A 1 95 ? 13.310 -6.208 -22.486 1.00 92.81 95 GLU A N 1
ATOM 732 C CA . GLU A 1 95 ? 14.644 -6.689 -22.891 1.00 92.81 95 GLU A CA 1
ATOM 733 C C . GLU A 1 95 ? 14.639 -7.522 -24.185 1.00 92.81 95 GLU A C 1
ATOM 735 O O . GLU A 1 95 ? 15.644 -7.581 -24.894 1.00 92.81 95 GLU A O 1
ATOM 740 N N . LYS A 1 96 ? 13.511 -8.160 -24.521 1.00 94.50 96 LYS A N 1
ATOM 741 C CA . LYS A 1 96 ? 13.355 -8.963 -25.745 1.00 94.50 96 LYS A CA 1
ATOM 742 C C . LYS A 1 96 ? 12.928 -8.139 -26.962 1.00 94.50 96 LYS A C 1
ATOM 744 O O . LYS A 1 96 ? 12.852 -8.687 -28.061 1.00 94.50 96 LYS A O 1
ATOM 749 N N . LEU A 1 97 ? 12.612 -6.858 -26.785 1.00 93.88 97 LEU A N 1
ATOM 750 C CA . LEU A 1 97 ? 12.202 -5.959 -27.863 1.00 93.88 97 LEU A CA 1
ATOM 751 C C . LEU A 1 97 ? 13.416 -5.340 -28.569 1.00 93.88 97 LEU A C 1
ATOM 753 O O . LEU A 1 97 ? 14.542 -5.383 -28.077 1.00 93.88 97 LEU A O 1
ATOM 757 N N . SER A 1 98 ? 13.179 -4.723 -29.729 1.00 94.94 98 SER A N 1
ATOM 758 C CA . SER A 1 98 ? 14.199 -3.946 -30.448 1.00 94.94 98 SER A CA 1
ATOM 759 C C . SER A 1 98 ? 14.728 -2.774 -29.607 1.00 94.94 98 SER A C 1
ATOM 761 O O . SER A 1 98 ? 13.972 -2.210 -28.818 1.00 94.94 98 SER A O 1
ATOM 763 N N . GLN A 1 99 ? 15.970 -2.335 -29.838 1.00 93.88 99 GLN A N 1
ATOM 764 C CA . GLN A 1 99 ? 16.569 -1.179 -29.147 1.00 93.88 99 GLN A CA 1
ATOM 765 C C . GLN A 1 99 ? 15.679 0.080 -29.123 1.00 93.88 99 GLN A C 1
ATOM 767 O O . GLN A 1 99 ? 15.469 0.605 -28.032 1.00 93.88 99 GLN A O 1
ATOM 772 N N . PRO A 1 100 ? 15.073 0.526 -30.244 1.00 93.81 100 PRO A N 1
ATOM 773 C CA . PRO A 1 100 ? 14.182 1.688 -30.217 1.00 93.81 100 PRO A CA 1
ATOM 774 C C . PRO A 1 100 ? 12.970 1.505 -29.293 1.00 93.81 100 PRO A C 1
ATOM 776 O O . PRO A 1 100 ? 12.523 2.452 -28.656 1.00 93.81 100 PRO A O 1
ATOM 779 N N . ALA A 1 101 ? 12.448 0.279 -29.189 1.00 90.56 101 ALA A N 1
ATOM 780 C CA . ALA A 1 101 ? 11.330 -0.034 -28.302 1.00 90.56 101 ALA A CA 1
ATOM 781 C C . ALA A 1 101 ? 11.749 -0.045 -26.821 1.00 90.56 101 ALA A C 1
ATOM 783 O O . ALA A 1 101 ? 10.982 0.400 -25.973 1.00 90.56 101 ALA A O 1
ATOM 784 N N . GLN A 1 102 ? 12.970 -0.492 -26.512 1.00 92.69 102 GLN A N 1
ATOM 785 C CA . GLN A 1 102 ? 13.532 -0.392 -25.160 1.00 92.69 102 GLN A CA 1
ATOM 786 C C . GLN A 1 102 ? 13.780 1.065 -24.748 1.00 92.69 102 GLN A C 1
ATOM 788 O O . GLN A 1 102 ? 13.540 1.438 -23.603 1.00 92.69 102 GLN A O 1
ATOM 793 N N . GLU A 1 103 ? 14.266 1.900 -25.669 1.00 91.88 103 GLU A N 1
ATOM 794 C CA . GLU A 1 103 ? 14.483 3.328 -25.415 1.00 91.88 103 GLU A CA 1
ATOM 795 C C . GLU A 1 103 ? 13.170 4.091 -25.232 1.00 91.88 103 GLU A C 1
ATOM 797 O O . GLU A 1 103 ? 13.080 4.925 -24.336 1.00 91.88 103 GLU A O 1
ATOM 802 N N . ALA A 1 104 ? 12.140 3.773 -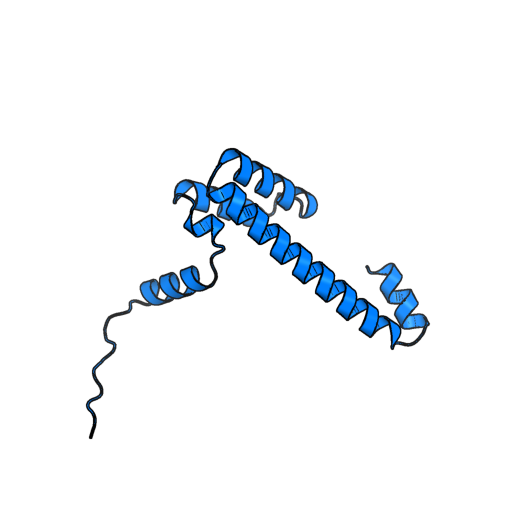26.022 1.00 90.31 104 ALA A N 1
ATOM 803 C CA . ALA A 1 104 ? 10.815 4.363 -25.859 1.00 90.31 104 ALA A CA 1
ATOM 804 C C . ALA A 1 104 ? 10.188 4.015 -24.498 1.00 90.31 104 ALA A C 1
ATOM 806 O O . ALA A 1 104 ? 9.614 4.884 -23.846 1.00 90.31 104 ALA A O 1
ATOM 807 N N . ASP A 1 105 ? 10.329 2.769 -24.042 1.00 89.00 105 ASP A N 1
ATOM 808 C CA . ASP A 1 105 ? 9.790 2.323 -22.754 1.00 89.00 105 ASP A CA 1
ATOM 809 C C . ASP A 1 105 ? 10.416 3.069 -21.555 1.00 89.00 105 ASP A C 1
ATOM 811 O O . ASP A 1 105 ? 9.687 3.503 -20.664 1.00 89.00 105 ASP A O 1
ATOM 815 N N . LYS A 1 106 ? 11.728 3.349 -21.593 1.00 88.62 106 LYS A N 1
ATOM 816 C CA . LYS A 1 106 ? 12.439 4.155 -20.574 1.00 88.62 106 LYS A CA 1
ATOM 817 C C . LYS A 1 106 ? 11.951 5.602 -20.445 1.00 88.62 106 LYS A C 1
ATOM 819 O O . LYS A 1 106 ? 12.276 6.260 -19.466 1.00 88.62 106 LYS A O 1
ATOM 824 N N . VAL A 1 107 ? 11.278 6.137 -21.464 1.00 89.12 107 VAL A N 1
ATOM 825 C CA . VAL A 1 107 ? 10.743 7.510 -21.450 1.00 89.12 107 VAL A CA 1
ATOM 826 C C . VAL A 1 107 ? 9.326 7.544 -20.872 1.00 89.12 107 VAL A C 1
ATOM 828 O O . VAL A 1 107 ? 8.886 8.582 -20.382 1.00 89.12 107 VAL A O 1
ATOM 831 N N . ILE A 1 108 ? 8.600 6.427 -20.951 1.00 82.50 108 ILE A N 1
ATOM 832 C CA . ILE A 1 108 ? 7.195 6.325 -20.542 1.00 82.50 108 ILE A CA 1
ATOM 833 C C . ILE A 1 108 ? 7.064 5.928 -19.066 1.00 82.50 108 ILE A C 1
ATOM 835 O O . ILE A 1 108 ? 6.126 6.382 -18.407 1.00 82.50 108 ILE A O 1
ATOM 839 N N . ARG A 1 109 ? 7.961 5.069 -18.570 1.00 78.56 109 ARG A N 1
ATOM 840 C CA . ARG A 1 109 ? 7.978 4.564 -17.188 1.00 78.56 109 ARG A CA 1
ATOM 841 C C . ARG A 1 109 ? 9.002 5.299 -16.333 1.00 78.56 109 ARG A C 1
ATOM 843 O O . ARG A 1 109 ? 8.672 5.550 -15.154 1.00 78.56 109 ARG A O 1
#

pLDDT: mean 81.28, std 20.17, range [35.72, 97.75]

Mean predicted aligned error: 10.75 Å

Foldseek 3Di:
DDDDDDPPDCDPVNVVVVVCVVPPQPLLVVADPVLVVVLVCLVPPPVQPPVCSVVVVQVSLVVRDPPSVVSVVVVVVVVVVVVVVVVVVVVVVLVPDDPVSVVVVVVVD

Secondary structure (DSSP, 8-state):
-----------HHHHHHHHHHHHS-HHHHHS-HHHHHHHHHHHT-TTS-HHHHHHHHHHHHHHH-TTHHHHHHHHHHHHHHHHHHHHHHHHHHHTTS-HHHHHHHHHH-